Protein AF-A0A3M1NWK4-F1 (afdb_monomer)

Sequence (108 aa):
MTKRVGVACLVLLLTASAAVSLMAQSPPLSPRNANYTMDVKLDPAKRMVYGKEILEWRNITQQTTDELQFHLYYNAWRNDKSSFLRSVRYGVRRWADYRDNEWAYCDV

Mean predicted aligned error: 13.98 Å

Foldseek 3Di:
DDDDDPPPVVVVVVPPPPCPPPPVPPDDPDDPFKDKDKDWDADVVVRDIDIDMDIRGDDPDPDDDPDDDDPDPPWADQACPPPVSVVPPPDDDDRVVDDAPDTSYDDD

Solvent-accessible surface area (backbone atoms only — not comparable to full-atom values): 7725 Å² total; per-residue (Å²): 137,86,89,87,69,83,63,65,65,64,61,65,65,72,70,74,78,76,80,71,77,81,71,80,72,72,82,72,94,59,84,89,42,66,48,79,48,74,52,76,47,80,37,79,90,80,71,43,80,48,70,52,78,47,78,53,74,52,89,87,64,98,66,89,76,96,75,86,90,81,92,61,60,103,62,45,41,68,52,73,81,40,72,66,54,59,68,60,77,78,80,87,82,60,75,86,80,60,54,92,84,41,91,34,45,44,92,134

Secondary structure (DSSP, 8-state):
-----TTHHHHHTSSTT-------PPPPSS---EEEEEEEEEETTTTEEEEEEEEEE---SSS--S-------TT-BSSTTSHHHHH-TTSS--GGG--TTSTTB---

pLDDT: mean 75.27, std 17.37, range [41.25, 97.62]

Radius of gyration: 27.62 Å; Cα contacts (8 Å, |Δi|>4): 70; chains: 1; bounding box: 62×68×61 Å

Nearest PDB structures (foldseek):
  8gym-assembly1_2K  TM=4.838E-01  e=1.862E+00  Tetrahymena thermophila SB210
  6vmi-assembly1_a  TM=2.141E-01  e=4.897E+00  Homo sapiens

Structure (mmCIF, N/CA/C/O backbone):
data_AF-A0A3M1NWK4-F1
#
_entry.id   AF-A0A3M1NWK4-F1
#
loop_
_atom_site.group_PDB
_atom_site.id
_atom_site.type_symbol
_atom_site.label_atom_id
_atom_site.label_alt_id
_atom_site.label_comp_id
_atom_site.label_asym_id
_atom_site.label_entity_id
_atom_site.label_seq_id
_atom_site.pdbx_PDB_ins_code
_atom_site.Cartn_x
_atom_site.Cartn_y
_atom_site.Cartn_z
_atom_site.occupancy
_atom_site.B_iso_or_equiv
_atom_site.auth_seq_id
_atom_site.auth_comp_id
_atom_site.auth_asym_id
_atom_site.auth_atom_id
_atom_site.pdbx_PDB_model_num
ATOM 1 N N . MET A 1 1 ? 44.026 -45.306 40.347 1.00 41.25 1 MET A N 1
ATOM 2 C CA . MET A 1 1 ? 44.407 -44.980 38.953 1.00 41.25 1 MET A CA 1
ATOM 3 C C . MET A 1 1 ? 43.368 -45.556 37.977 1.00 41.25 1 MET A C 1
ATOM 5 O O . MET A 1 1 ? 43.711 -46.288 37.065 1.00 41.25 1 MET A O 1
ATOM 9 N N . THR A 1 2 ? 42.055 -45.414 38.187 1.00 41.59 2 THR A N 1
ATOM 10 C CA . THR A 1 2 ? 41.251 -44.177 38.018 1.00 41.59 2 THR A CA 1
ATOM 11 C C . THR A 1 2 ? 41.430 -43.478 36.659 1.00 41.59 2 THR A C 1
ATOM 13 O O . THR A 1 2 ? 42.236 -42.566 36.524 1.00 41.59 2 THR A O 1
ATOM 16 N N . LYS A 1 3 ? 40.600 -43.860 35.674 1.00 49.50 3 LYS A N 1
ATOM 17 C CA . LYS A 1 3 ? 40.290 -43.078 34.461 1.00 49.50 3 LYS A CA 1
ATOM 18 C C . LYS A 1 3 ? 38.765 -42.916 34.331 1.00 49.50 3 LYS A C 1
ATOM 20 O O . LYS A 1 3 ? 38.099 -43.788 33.787 1.00 49.50 3 LYS A O 1
ATOM 25 N N . ARG A 1 4 ? 38.208 -41.815 34.851 1.00 54.12 4 ARG A N 1
ATOM 26 C CA . ARG A 1 4 ? 36.796 -41.398 34.669 1.00 54.12 4 ARG A CA 1
ATOM 27 C C . ARG A 1 4 ? 36.692 -39.866 34.601 1.00 54.12 4 ARG A C 1
ATOM 29 O O . ARG A 1 4 ? 36.154 -39.239 35.501 1.00 54.12 4 ARG A O 1
ATOM 36 N N . VAL A 1 5 ? 37.257 -39.272 33.548 1.00 55.47 5 VAL A N 1
ATOM 37 C CA . VAL A 1 5 ? 37.274 -37.803 33.340 1.00 55.47 5 VAL A CA 1
ATOM 38 C C . VAL A 1 5 ? 36.363 -37.363 32.179 1.00 55.47 5 VAL A C 1
ATOM 40 O O . VAL A 1 5 ? 35.848 -36.253 32.186 1.00 55.47 5 VAL A O 1
ATOM 43 N N . GLY A 1 6 ? 36.087 -38.243 31.209 1.00 50.12 6 GLY A N 1
ATOM 44 C CA . GLY A 1 6 ? 35.451 -37.866 29.935 1.00 50.12 6 GLY A CA 1
ATOM 45 C C . GLY A 1 6 ? 33.955 -37.513 29.951 1.00 50.12 6 GLY A C 1
ATOM 46 O O . GLY A 1 6 ? 33.457 -37.058 28.931 1.00 50.12 6 GLY A O 1
ATOM 47 N N . VAL A 1 7 ? 33.226 -37.717 31.056 1.00 52.16 7 VAL A N 1
ATOM 48 C CA . VAL A 1 7 ? 31.756 -37.519 31.085 1.00 52.16 7 VAL A CA 1
ATOM 49 C C . VAL A 1 7 ? 31.355 -36.124 31.583 1.00 52.16 7 VAL A C 1
ATOM 51 O O . VAL A 1 7 ? 30.381 -35.559 31.095 1.00 52.16 7 VAL A O 1
ATOM 54 N N . ALA A 1 8 ? 32.112 -35.531 32.514 1.00 45.53 8 ALA A N 1
ATOM 55 C CA . ALA A 1 8 ? 31.724 -34.276 33.166 1.00 45.53 8 ALA A CA 1
ATOM 56 C C . ALA A 1 8 ? 31.682 -33.074 32.199 1.00 45.53 8 ALA A C 1
ATOM 58 O O . ALA A 1 8 ? 30.735 -32.291 32.234 1.00 45.53 8 ALA A O 1
ATOM 59 N N . CYS A 1 9 ? 32.662 -32.954 31.295 1.00 44.88 9 CYS A N 1
ATOM 60 C CA . CYS A 1 9 ? 32.720 -31.835 30.348 1.00 44.88 9 CYS A CA 1
ATOM 61 C C . CYS A 1 9 ? 31.590 -31.851 29.307 1.00 44.88 9 CYS A C 1
ATOM 63 O O . CYS A 1 9 ? 31.178 -30.789 28.852 1.00 44.88 9 CYS A O 1
ATOM 65 N N . LEU A 1 10 ? 31.076 -33.029 28.930 1.00 41.69 10 LEU A N 1
ATOM 66 C CA . LEU A 1 10 ? 30.049 -33.131 27.887 1.00 41.69 10 LEU A CA 1
ATOM 67 C C . LEU A 1 10 ? 28.665 -32.687 28.391 1.00 41.69 10 LEU A C 1
ATOM 69 O O . LEU A 1 10 ? 27.880 -32.139 27.625 1.00 41.69 10 LEU A O 1
ATOM 73 N N . VAL A 1 11 ? 28.382 -32.871 29.686 1.00 48.59 11 VAL A N 1
ATOM 74 C CA . VAL A 1 11 ? 27.109 -32.456 30.302 1.00 48.59 11 VAL A CA 1
ATOM 75 C C . VAL A 1 11 ? 27.062 -30.941 30.545 1.00 48.59 11 VAL A C 1
ATOM 77 O O . VAL A 1 11 ? 26.019 -30.329 30.329 1.00 48.59 11 VAL A O 1
ATOM 80 N N . LEU A 1 12 ? 28.183 -30.308 30.924 1.00 45.31 12 LEU A N 1
ATOM 81 C CA . LEU A 1 12 ? 28.233 -28.853 31.155 1.00 45.31 12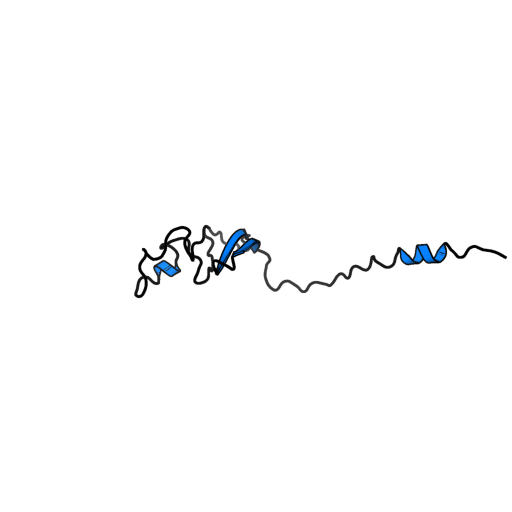 LEU A CA 1
ATOM 82 C C . LEU A 1 12 ? 28.076 -28.005 29.879 1.00 45.31 12 LEU A C 1
ATOM 84 O O . LEU A 1 12 ? 27.713 -26.837 29.977 1.00 45.31 12 LEU A O 1
ATOM 88 N N . LEU A 1 13 ? 28.336 -28.565 28.694 1.00 46.44 13 LEU A N 1
ATOM 89 C CA . LEU A 1 13 ? 28.210 -27.839 27.424 1.00 46.44 13 LEU A CA 1
ATOM 90 C C . LEU A 1 13 ? 26.779 -27.821 26.858 1.00 46.44 13 LEU A C 1
ATOM 92 O O . LEU A 1 13 ? 26.486 -26.988 26.006 1.00 46.44 13 LEU A O 1
ATOM 96 N N . LEU A 1 14 ? 25.874 -28.686 27.335 1.00 46.53 14 LEU A N 1
ATOM 97 C CA . LEU A 1 14 ? 24.496 -28.764 26.824 1.00 46.53 14 LEU A CA 1
ATOM 98 C C . LEU A 1 14 ? 23.515 -27.773 27.477 1.00 46.53 14 LEU A C 1
ATOM 100 O O . LEU A 1 14 ? 22.425 -27.565 26.952 1.00 46.53 14 LEU A O 1
ATOM 104 N N . THR A 1 15 ? 23.873 -27.153 28.603 1.00 51.50 15 THR A N 1
ATOM 105 C CA . THR A 1 15 ? 22.987 -26.235 29.348 1.00 51.50 15 THR A CA 1
ATOM 106 C C . THR A 1 15 ? 23.200 -24.753 29.011 1.00 51.50 15 THR A C 1
ATOM 108 O O . THR A 1 15 ? 22.411 -23.908 29.429 1.00 51.50 15 THR A O 1
ATOM 111 N N . ALA A 1 16 ? 24.240 -24.417 28.241 1.00 51.00 16 ALA A N 1
ATOM 112 C CA . ALA A 1 16 ? 24.757 -23.051 28.109 1.00 51.00 16 ALA A CA 1
ATOM 113 C C . ALA A 1 16 ? 24.131 -22.192 26.984 1.00 51.00 16 ALA A C 1
ATOM 115 O O . ALA A 1 16 ? 24.551 -21.053 26.791 1.00 51.00 16 ALA A O 1
ATOM 116 N N . SER A 1 17 ? 23.140 -22.697 26.236 1.00 52.75 17 SER A N 1
ATOM 117 C CA . SER A 1 17 ? 22.575 -21.999 25.057 1.00 52.75 17 SER A CA 1
ATOM 118 C C . SER A 1 17 ? 21.077 -21.676 25.142 1.00 52.75 17 SER A C 1
ATOM 120 O O . SER A 1 17 ? 20.506 -21.181 24.176 1.00 52.75 17 SER A O 1
ATOM 122 N N . ALA A 1 18 ? 20.438 -21.896 26.296 1.00 50.91 18 ALA A N 1
ATOM 123 C CA . ALA A 1 18 ? 19.033 -21.535 26.531 1.00 50.91 18 ALA A CA 1
ATOM 124 C C . ALA A 1 18 ? 18.835 -20.093 27.054 1.00 50.91 18 ALA A C 1
ATOM 126 O O . ALA A 1 18 ? 17.714 -19.695 27.366 1.00 50.91 18 ALA A O 1
ATOM 127 N N . ALA A 1 19 ? 19.901 -19.289 27.124 1.00 56.78 19 ALA A N 1
ATOM 128 C CA . ALA A 1 19 ? 19.833 -17.861 27.431 1.00 56.78 19 ALA A CA 1
ATOM 129 C C . ALA A 1 19 ? 19.386 -17.047 26.199 1.00 56.78 19 ALA A C 1
ATOM 131 O O . ALA A 1 19 ? 20.116 -16.193 25.696 1.00 56.78 19 ALA A O 1
ATOM 132 N N . VAL A 1 20 ? 18.176 -17.319 25.697 1.00 60.00 20 VAL A N 1
ATOM 133 C CA . VAL A 1 20 ? 17.516 -16.426 24.738 1.00 60.00 20 VAL A CA 1
ATOM 134 C C . VAL A 1 20 ? 17.220 -15.126 25.475 1.00 60.00 20 VAL A C 1
ATOM 136 O O . VAL A 1 20 ? 16.328 -15.077 26.322 1.00 60.00 20 VAL A O 1
ATOM 139 N N . SER A 1 21 ? 17.985 -14.079 25.172 1.00 59.31 21 SER A N 1
ATOM 140 C CA . SER A 1 21 ? 17.752 -12.747 25.720 1.00 59.31 21 SER A CA 1
ATOM 141 C C . SER A 1 21 ? 16.343 -12.286 25.366 1.00 59.31 21 SER A C 1
ATOM 143 O O . SER A 1 21 ? 16.084 -11.874 24.234 1.00 59.31 21 SER A O 1
ATOM 145 N N . LEU A 1 22 ? 15.449 -12.298 26.356 1.00 61.00 22 LEU A N 1
ATOM 146 C CA . LEU A 1 22 ? 14.195 -11.559 26.313 1.00 61.00 22 LEU A CA 1
ATOM 147 C C . LEU A 1 22 ? 14.538 -10.062 26.360 1.00 61.00 22 LEU A C 1
ATOM 149 O O . LEU A 1 22 ? 14.463 -9.408 27.399 1.00 61.00 22 LEU A O 1
ATOM 153 N N . MET A 1 23 ? 14.980 -9.522 25.222 1.00 64.06 23 MET A N 1
ATOM 154 C CA . MET A 1 23 ? 15.088 -8.083 25.038 1.00 64.06 23 MET A CA 1
ATOM 155 C C . MET A 1 23 ? 13.679 -7.524 25.187 1.00 64.06 23 MET A C 1
ATOM 157 O O . MET A 1 23 ? 12.831 -7.746 24.324 1.00 64.06 23 MET A O 1
ATOM 161 N N . ALA A 1 24 ? 13.426 -6.856 26.312 1.00 66.12 24 ALA A N 1
ATOM 162 C CA . ALA A 1 24 ? 12.145 -6.239 26.613 1.00 66.12 24 ALA A CA 1
ATOM 163 C C . ALA A 1 24 ? 11.862 -5.169 25.554 1.00 66.12 24 ALA A C 1
ATOM 165 O O . ALA A 1 24 ? 12.371 -4.051 25.623 1.00 66.12 24 ALA A O 1
ATOM 166 N N . GLN A 1 25 ? 11.115 -5.556 24.521 1.00 73.12 25 GLN A N 1
ATOM 167 C CA . GLN A 1 25 ? 10.884 -4.717 23.360 1.00 73.12 25 GLN A CA 1
ATOM 168 C C . GLN A 1 25 ? 10.060 -3.505 23.791 1.00 73.12 25 GLN A C 1
ATOM 170 O O . GLN A 1 25 ? 8.960 -3.657 24.325 1.00 73.12 25 GLN A O 1
ATOM 175 N N . SER A 1 26 ? 10.620 -2.309 23.589 1.00 83.50 26 SER A N 1
ATOM 176 C CA . SER A 1 26 ? 10.011 -1.048 24.014 1.00 83.50 26 SER A CA 1
ATOM 177 C C . SER A 1 26 ? 8.554 -0.950 23.545 1.00 83.50 26 SER A C 1
ATOM 179 O O . SER A 1 26 ? 8.269 -1.361 22.413 1.00 83.50 26 SER A O 1
ATOM 181 N N . PRO A 1 27 ? 7.637 -0.389 24.363 1.00 86.62 27 PRO A N 1
ATOM 182 C CA . PRO A 1 27 ? 6.231 -0.257 23.998 1.00 86.62 27 PRO A CA 1
ATOM 183 C C . PRO A 1 27 ? 6.061 0.341 22.593 1.00 86.62 27 PRO A C 1
ATOM 185 O O . PRO A 1 27 ? 6.743 1.315 22.257 1.00 86.62 27 PRO A O 1
ATOM 188 N N . PRO A 1 28 ? 5.194 -0.237 21.741 1.00 85.94 28 PRO A N 1
ATOM 189 C CA . PRO A 1 28 ? 5.086 0.191 20.357 1.00 85.94 28 PRO A CA 1
ATOM 190 C C . PRO A 1 28 ? 4.561 1.627 20.284 1.00 85.94 28 PRO A C 1
ATOM 192 O O . PRO A 1 28 ? 3.524 1.948 20.857 1.00 85.94 28 PRO A O 1
ATOM 195 N N . LEU A 1 29 ? 5.252 2.475 19.517 1.00 90.88 29 LEU A N 1
ATOM 196 C CA . LEU A 1 29 ? 4.916 3.898 19.342 1.00 90.88 29 LEU A CA 1
ATOM 197 C C . LEU A 1 29 ? 3.565 4.143 18.637 1.00 90.88 29 LEU A C 1
ATOM 199 O O . LEU A 1 29 ? 3.131 5.284 18.514 1.00 90.88 29 LEU A O 1
ATOM 203 N N . SER A 1 30 ? 2.908 3.089 18.149 1.00 90.19 30 SER A N 1
ATOM 204 C CA . SER A 1 30 ? 1.573 3.137 17.558 1.00 90.19 30 SER A CA 1
ATOM 205 C C . SER A 1 30 ? 0.818 1.817 17.769 1.00 90.19 30 SER A C 1
ATOM 207 O O . SER A 1 30 ? 1.449 0.758 17.894 1.00 90.19 30 SER A O 1
ATOM 209 N N . PRO A 1 31 ? -0.529 1.837 17.769 1.00 90.81 31 PRO A N 1
ATOM 210 C CA . PRO A 1 31 ? -1.331 0.622 17.711 1.00 90.81 31 PRO A CA 1
ATOM 211 C C . PRO A 1 31 ? -0.963 -0.246 16.500 1.00 90.81 31 PRO A C 1
ATOM 213 O O . PRO A 1 31 ? -0.741 0.249 15.396 1.00 90.81 31 PRO A O 1
ATOM 216 N N . ARG A 1 32 ? -0.938 -1.569 16.688 1.00 92.69 32 ARG A N 1
ATOM 217 C CA . ARG A 1 32 ? -0.803 -2.536 15.588 1.00 92.69 32 ARG A CA 1
ATOM 218 C C . ARG A 1 32 ? -2.194 -2.883 15.058 1.00 92.69 32 ARG A C 1
ATOM 220 O O . ARG A 1 32 ? -2.792 -3.892 15.432 1.00 92.69 32 ARG A O 1
ATOM 227 N N . ASN A 1 33 ? -2.754 -1.956 14.281 1.00 95.00 33 ASN A N 1
ATOM 228 C CA . ASN A 1 33 ? -4.082 -2.072 13.670 1.00 95.00 33 ASN A CA 1
ATOM 229 C C . ASN A 1 33 ? -4.064 -2.058 12.129 1.00 95.00 33 ASN A C 1
ATOM 231 O O . ASN A 1 33 ? -5.126 -2.088 11.515 1.00 95.00 33 ASN A O 1
ATOM 235 N N . ALA A 1 34 ? -2.873 -2.044 11.530 1.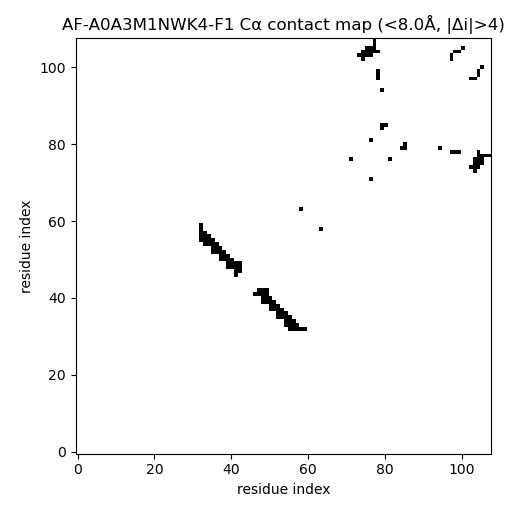00 94.19 34 ALA A N 1
ATOM 236 C CA . ALA A 1 34 ? -2.629 -2.306 10.118 1.00 94.19 34 ALA A CA 1
ATOM 237 C C . ALA A 1 34 ? -1.368 -3.176 9.997 1.00 94.19 34 ALA A C 1
ATOM 239 O O . ALA A 1 34 ? -0.330 -2.807 10.555 1.00 94.19 34 ALA A O 1
ATOM 240 N N . ASN A 1 35 ? -1.456 -4.298 9.284 1.00 94.88 35 ASN A N 1
ATOM 241 C CA . ASN A 1 35 ? -0.317 -5.123 8.872 1.00 94.88 35 ASN A CA 1
ATOM 242 C C . ASN A 1 35 ? -0.282 -5.214 7.344 1.00 94.88 35 ASN A C 1
ATOM 244 O O . ASN A 1 35 ? -1.327 -5.177 6.697 1.00 94.88 35 ASN A O 1
ATOM 248 N N . TYR A 1 36 ? 0.914 -5.376 6.782 1.00 94.69 36 TYR A N 1
ATOM 249 C CA . TYR A 1 36 ? 1.139 -5.405 5.339 1.00 94.69 36 TYR A CA 1
ATOM 250 C C . TYR A 1 36 ? 1.995 -6.617 4.977 1.00 94.69 36 TYR A C 1
ATOM 252 O O . TYR A 1 36 ? 3.076 -6.795 5.539 1.00 94.69 36 TYR A O 1
ATOM 260 N N . THR A 1 37 ? 1.537 -7.423 4.022 1.00 97.62 37 THR A N 1
ATOM 261 C CA . THR A 1 37 ? 2.350 -8.458 3.364 1.00 97.62 37 THR A CA 1
ATOM 262 C C . THR A 1 37 ? 2.528 -8.069 1.905 1.00 97.62 37 THR A C 1
ATOM 264 O O . THR A 1 37 ? 1.539 -7.838 1.215 1.00 97.62 37 THR A O 1
ATOM 267 N N . MET A 1 38 ? 3.773 -7.984 1.433 1.00 96.31 38 MET A N 1
ATOM 268 C CA . MET A 1 38 ? 4.101 -7.524 0.081 1.00 96.31 38 MET A CA 1
ATOM 269 C C . MET A 1 38 ? 4.961 -8.560 -0.650 1.00 96.31 38 MET A C 1
ATOM 271 O O . MET A 1 38 ? 6.016 -8.947 -0.150 1.00 96.31 38 MET A O 1
ATOM 275 N N . ASP A 1 39 ? 4.538 -8.963 -1.846 1.00 97.62 39 ASP A N 1
ATOM 276 C CA . ASP A 1 39 ? 5.386 -9.632 -2.840 1.00 97.62 39 ASP A CA 1
ATOM 277 C C . ASP A 1 39 ? 5.831 -8.573 -3.857 1.00 97.62 39 ASP A C 1
ATOM 279 O O . ASP A 1 39 ? 4.986 -7.885 -4.432 1.00 97.62 39 ASP A O 1
ATOM 283 N N . VAL A 1 40 ? 7.141 -8.370 -4.027 1.00 95.19 40 VAL A N 1
ATOM 284 C CA . VAL A 1 40 ? 7.700 -7.229 -4.774 1.00 95.19 40 VAL A CA 1
ATOM 285 C C . VAL A 1 40 ? 8.892 -7.654 -5.623 1.00 95.19 40 VAL A C 1
ATOM 287 O O . VAL A 1 40 ? 9.858 -8.241 -5.136 1.00 95.19 40 VAL A O 1
ATOM 290 N N . LYS A 1 41 ? 8.865 -7.273 -6.902 1.00 95.69 41 LYS A N 1
ATOM 291 C CA . LYS A 1 41 ? 9.903 -7.553 -7.893 1.00 95.69 41 LYS A CA 1
ATOM 292 C C . LYS A 1 41 ? 10.360 -6.280 -8.602 1.00 95.69 41 LYS A C 1
ATOM 294 O O . LYS A 1 41 ? 9.582 -5.611 -9.280 1.00 95.69 41 LYS A O 1
ATOM 299 N N . LEU A 1 42 ? 11.659 -6.004 -8.521 1.00 95.06 42 LEU A N 1
ATOM 300 C CA . LEU A 1 42 ? 12.329 -4.998 -9.344 1.00 95.06 42 LEU A CA 1
ATOM 301 C C . LEU A 1 42 ? 12.638 -5.563 -10.743 1.00 95.06 42 LEU A C 1
ATOM 303 O O . LEU A 1 42 ? 13.159 -6.671 -10.875 1.00 95.06 42 LEU A O 1
ATOM 307 N N . ASP A 1 43 ? 12.375 -4.772 -11.780 1.00 94.75 43 ASP A N 1
ATOM 308 C CA . ASP A 1 43 ? 12.858 -4.963 -13.149 1.00 94.75 43 ASP A CA 1
ATOM 309 C C . ASP A 1 43 ? 13.816 -3.805 -13.498 1.00 94.75 43 ASP A C 1
ATOM 311 O O . ASP A 1 43 ? 13.363 -2.725 -13.897 1.00 94.75 43 ASP A O 1
ATOM 315 N N . PRO A 1 44 ? 15.144 -3.986 -13.339 1.00 96.81 44 PRO A N 1
ATOM 316 C CA . PRO A 1 44 ? 16.119 -2.926 -13.598 1.00 96.81 44 PRO A CA 1
ATOM 317 C C . PRO A 1 44 ? 16.185 -2.499 -15.069 1.00 96.81 44 PRO A C 1
ATOM 319 O O . PRO A 1 44 ? 16.511 -1.348 -15.353 1.00 96.81 44 PRO A O 1
ATOM 322 N N . ALA A 1 45 ? 15.863 -3.402 -16.004 1.00 96.31 45 ALA A N 1
ATOM 323 C CA . ALA A 1 45 ? 15.921 -3.130 -17.437 1.00 96.31 45 ALA A CA 1
ATOM 324 C C . ALA A 1 45 ? 14.780 -2.200 -17.874 1.00 96.31 45 ALA A C 1
ATOM 326 O O . ALA A 1 45 ? 15.010 -1.257 -18.630 1.00 96.31 45 ALA A O 1
ATOM 327 N N . LYS A 1 46 ? 13.568 -2.413 -17.343 1.00 90.06 46 LYS A N 1
ATOM 328 C CA . LYS A 1 46 ? 12.428 -1.499 -17.532 1.00 90.06 46 LYS A CA 1
ATOM 329 C C . LYS A 1 46 ? 12.423 -0.311 -16.565 1.00 90.06 46 LYS A C 1
ATOM 331 O O . LYS A 1 46 ? 11.658 0.623 -16.778 1.00 90.06 46 LYS A O 1
ATOM 336 N N . ARG A 1 47 ? 13.255 -0.342 -15.514 1.00 90.69 47 ARG A N 1
ATOM 337 C CA . ARG A 1 47 ? 13.251 0.600 -14.373 1.00 90.69 47 ARG A CA 1
ATOM 338 C C . ARG A 1 47 ? 11.908 0.624 -13.625 1.00 90.69 47 ARG A C 1
ATOM 340 O O . ARG A 1 47 ? 11.493 1.662 -13.120 1.00 90.69 47 ARG A O 1
ATOM 347 N N . MET A 1 48 ? 11.240 -0.527 -13.566 1.00 85.81 48 MET A N 1
ATOM 348 C CA . MET A 1 48 ? 9.910 -0.692 -12.972 1.00 85.81 48 MET A CA 1
ATOM 349 C C . MET A 1 48 ? 9.976 -1.531 -11.699 1.00 85.81 48 MET A C 1
ATOM 351 O O . MET A 1 48 ? 10.773 -2.463 -11.600 1.00 85.81 48 MET A O 1
ATOM 355 N N . VAL A 1 49 ? 9.090 -1.239 -10.751 1.00 87.81 49 VAL A N 1
ATOM 356 C CA . VAL A 1 49 ? 8.773 -2.131 -9.632 1.00 87.81 49 VAL A CA 1
ATOM 357 C C . VAL A 1 49 ? 7.373 -2.681 -9.868 1.00 87.81 49 VAL A C 1
ATOM 359 O O . VAL A 1 49 ? 6.451 -1.926 -10.168 1.00 87.81 49 VAL A O 1
ATOM 362 N N . TYR A 1 50 ? 7.233 -3.994 -9.742 1.00 88.12 50 TYR A N 1
ATOM 363 C CA . TYR A 1 50 ? 5.962 -4.709 -9.755 1.00 88.12 50 TYR A CA 1
ATOM 364 C C . TYR A 1 50 ? 5.735 -5.307 -8.371 1.00 88.12 50 TYR A C 1
ATOM 366 O O . TYR A 1 50 ? 6.697 -5.709 -7.718 1.00 88.12 50 TYR A O 1
ATOM 374 N N . GLY A 1 51 ? 4.488 -5.420 -7.930 1.00 89.44 51 GLY A N 1
ATOM 375 C CA . GLY A 1 51 ? 4.197 -6.108 -6.681 1.00 89.44 51 GLY A CA 1
ATOM 376 C C . GLY A 1 51 ? 2.714 -6.303 -6.419 1.00 89.44 51 GLY A C 1
ATOM 377 O O . GLY A 1 51 ? 1.867 -5.761 -7.129 1.00 89.44 51 GLY A O 1
ATOM 378 N N . LYS A 1 52 ? 2.428 -7.086 -5.382 1.00 92.75 52 LYS A N 1
ATOM 379 C CA . LYS A 1 52 ? 1.103 -7.286 -4.804 1.00 92.75 52 LYS A CA 1
ATOM 380 C C . LYS A 1 52 ? 1.190 -7.085 -3.296 1.00 92.75 52 LYS A C 1
ATOM 382 O O . LYS A 1 52 ? 2.082 -7.627 -2.649 1.00 92.75 52 LYS A O 1
ATOM 387 N N . GLU A 1 53 ? 0.228 -6.357 -2.751 1.00 92.94 53 GLU A N 1
ATOM 388 C CA . GLU A 1 53 ? 0.079 -6.114 -1.319 1.00 92.94 53 GLU A CA 1
ATOM 389 C C . GLU A 1 53 ? -1.166 -6.831 -0.777 1.00 92.94 53 GLU A C 1
ATOM 391 O O . GLU A 1 53 ? -2.150 -7.033 -1.492 1.00 92.94 53 GLU A O 1
ATOM 396 N N . ILE A 1 54 ? -1.121 -7.217 0.497 1.00 95.62 54 ILE A N 1
ATOM 397 C CA . ILE A 1 54 ? -2.285 -7.561 1.312 1.00 95.62 54 ILE A CA 1
ATOM 398 C C . ILE A 1 54 ? -2.215 -6.699 2.574 1.00 95.62 54 ILE A C 1
ATOM 400 O O . ILE A 1 54 ? -1.285 -6.848 3.371 1.00 95.62 54 ILE A O 1
ATOM 404 N N . LEU A 1 55 ? -3.202 -5.816 2.741 1.00 93.81 55 LEU A N 1
ATOM 405 C CA . LEU A 1 55 ? -3.424 -5.026 3.950 1.00 93.81 55 LEU A CA 1
ATOM 406 C C . LEU A 1 55 ? -4.432 -5.744 4.854 1.00 93.81 55 LEU A C 1
ATOM 408 O O . LEU A 1 55 ? -5.605 -5.879 4.509 1.00 93.81 55 LEU A O 1
ATOM 412 N N . GLU A 1 56 ? -3.994 -6.137 6.046 1.00 95.44 56 GLU A N 1
ATOM 413 C CA . GLU A 1 56 ? -4.886 -6.528 7.137 1.00 95.44 56 GLU A CA 1
ATOM 414 C C . GLU A 1 56 ? -5.127 -5.316 8.041 1.00 95.44 56 GLU A C 1
ATOM 416 O O . GLU A 1 56 ? -4.237 -4.900 8.789 1.00 95.44 56 GLU A O 1
ATOM 421 N N . TRP A 1 57 ? -6.327 -4.736 7.989 1.00 95.69 57 TRP A N 1
ATOM 422 C CA . TRP A 1 57 ? -6.705 -3.589 8.816 1.00 95.69 57 TRP A CA 1
ATOM 423 C C . TRP A 1 57 ? -7.769 -3.948 9.855 1.00 95.69 57 TRP A C 1
ATOM 425 O O . TRP A 1 57 ? -8.692 -4.718 9.592 1.00 95.69 57 TRP A O 1
ATOM 435 N N . ARG A 1 58 ? -7.668 -3.336 11.038 1.00 95.06 58 ARG A N 1
ATOM 436 C CA . ARG A 1 58 ? -8.665 -3.417 12.109 1.00 95.06 58 ARG A CA 1
ATOM 437 C C . ARG A 1 58 ? -9.069 -2.017 12.560 1.00 95.06 58 ARG A C 1
ATOM 439 O O . ARG A 1 58 ? -8.217 -1.211 12.942 1.00 95.06 58 ARG A O 1
ATOM 446 N N . ASN A 1 59 ? -10.376 -1.774 12.621 1.00 95.38 59 ASN A N 1
ATOM 447 C CA . ASN A 1 59 ? -10.913 -0.602 13.299 1.00 95.38 59 ASN A CA 1
ATOM 448 C C . ASN A 1 59 ? -10.651 -0.705 14.810 1.00 95.38 59 ASN A C 1
ATOM 450 O O . ASN A 1 59 ? -10.958 -1.721 15.432 1.00 95.38 59 ASN A O 1
ATOM 454 N N . ILE A 1 60 ? -10.068 0.343 15.386 1.00 95.44 60 ILE A N 1
ATOM 455 C CA . ILE A 1 60 ? -9.789 0.472 16.828 1.00 95.44 60 ILE A CA 1
ATOM 456 C C . ILE A 1 60 ? -10.534 1.657 17.458 1.00 95.44 60 ILE A C 1
ATOM 458 O O . ILE A 1 60 ? -10.272 2.021 18.602 1.00 95.44 60 ILE A O 1
ATOM 462 N N . THR A 1 61 ? -11.445 2.276 16.707 1.00 94.12 61 THR A N 1
ATOM 463 C CA . THR A 1 61 ? -12.304 3.369 17.168 1.00 94.12 61 THR A CA 1
ATOM 464 C C . THR A 1 61 ? -13.704 2.846 17.502 1.00 94.12 61 THR A C 1
ATOM 466 O O . THR A 1 61 ? -14.056 1.716 17.169 1.00 94.12 61 THR A O 1
ATOM 469 N N . GLN A 1 62 ? -14.523 3.682 18.144 1.00 96.62 62 GLN A N 1
ATOM 470 C CA . GLN A 1 62 ? -15.944 3.396 18.387 1.00 96.62 62 GLN A CA 1
ATOM 471 C C . GLN A 1 62 ? -16.853 3.806 17.209 1.00 96.62 62 GLN A C 1
ATOM 473 O O . GLN A 1 62 ? -18.067 3.655 17.296 1.00 96.62 62 GLN A O 1
ATOM 478 N N . GLN A 1 63 ? -16.289 4.352 16.127 1.00 96.88 63 GLN A N 1
ATOM 479 C CA . GLN A 1 63 ? -17.027 4.794 14.943 1.00 96.88 63 GLN A CA 1
ATOM 480 C C . GLN A 1 63 ? -16.864 3.758 13.830 1.00 96.88 6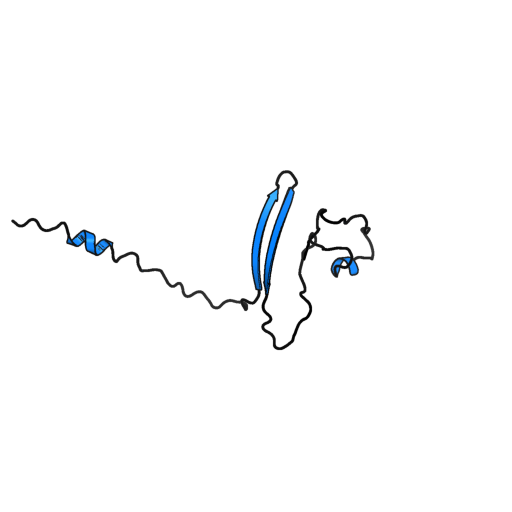3 GLN A C 1
ATOM 482 O O . GLN A 1 63 ? -15.753 3.306 13.558 1.00 96.88 63 GLN A O 1
ATOM 487 N N . THR A 1 64 ? -17.956 3.369 13.177 1.00 96.00 64 THR A N 1
ATOM 488 C CA . THR A 1 64 ? -17.899 2.551 11.957 1.00 96.00 64 THR A CA 1
ATOM 489 C C . THR A 1 64 ? -17.255 3.340 10.815 1.00 96.00 64 THR A C 1
ATOM 491 O O . THR A 1 64 ? -17.353 4.565 10.773 1.00 96.00 64 THR A O 1
ATOM 494 N N . THR A 1 65 ? -16.602 2.643 9.885 1.00 93.88 65 THR A N 1
ATOM 495 C CA . THR A 1 65 ? -16.170 3.220 8.606 1.00 93.88 65 THR A CA 1
ATOM 496 C C . THR A 1 65 ? -16.572 2.283 7.484 1.00 93.88 65 THR A C 1
ATOM 498 O O . THR A 1 65 ? -16.378 1.071 7.597 1.00 93.88 65 THR A O 1
ATOM 501 N N . ASP A 1 66 ? -17.096 2.867 6.414 1.00 94.50 66 ASP A N 1
ATOM 502 C CA . ASP A 1 66 ? -17.469 2.172 5.181 1.00 94.50 66 ASP A CA 1
ATOM 503 C C . ASP A 1 66 ? -16.417 2.403 4.071 1.00 94.50 66 ASP A C 1
ATOM 505 O O . ASP A 1 66 ? -16.505 1.837 2.984 1.00 94.50 66 ASP A O 1
ATOM 509 N N . GLU A 1 67 ? -15.388 3.215 4.358 1.00 91.25 67 GLU A N 1
ATOM 510 C CA . GLU A 1 67 ? -14.281 3.554 3.458 1.00 91.25 67 GL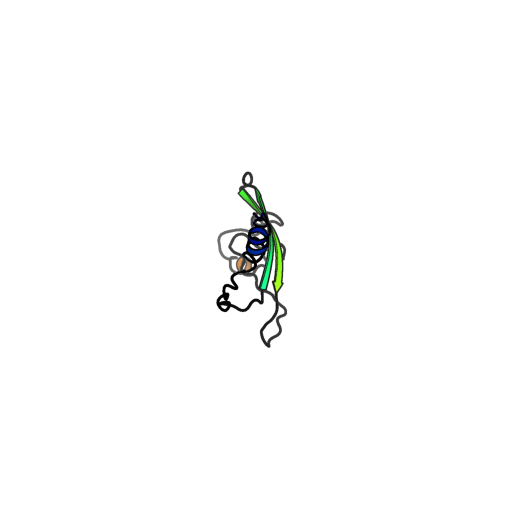U A CA 1
ATOM 511 C C . GLU A 1 67 ? -12.902 3.276 4.087 1.00 91.25 67 GLU A C 1
ATOM 513 O O . GLU A 1 67 ? -12.723 3.338 5.309 1.00 91.25 67 GLU A O 1
ATOM 518 N N . LEU A 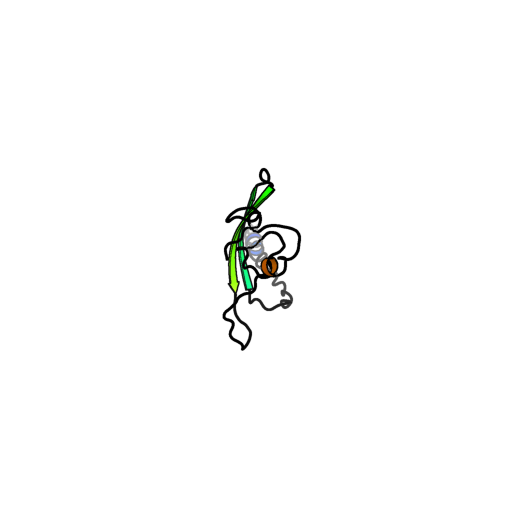1 68 ? -11.898 3.064 3.226 1.00 89.31 68 LEU A N 1
ATOM 519 C CA . LEU A 1 68 ? -10.469 3.095 3.554 1.00 89.31 68 LEU A CA 1
ATOM 520 C C . LEU A 1 68 ? -9.752 4.100 2.639 1.00 89.31 68 LEU A C 1
ATOM 522 O O . LEU A 1 68 ? -9.952 4.103 1.426 1.00 89.31 68 LEU A O 1
ATOM 526 N N . GLN A 1 69 ? -8.908 4.955 3.223 1.00 87.12 69 GLN A N 1
ATOM 527 C CA . GLN A 1 69 ? -8.259 6.075 2.530 1.00 87.12 69 GLN A CA 1
ATOM 528 C C . GLN A 1 69 ? -6.748 5.830 2.382 1.00 87.12 69 GLN A C 1
ATOM 530 O O . GLN A 1 69 ? -5.974 5.958 3.335 1.00 87.12 69 GLN A O 1
ATOM 535 N N . PHE A 1 70 ? -6.326 5.467 1.168 1.00 85.56 70 PHE A N 1
ATOM 536 C CA . PHE A 1 70 ? -4.953 5.063 0.853 1.00 85.56 70 PHE A CA 1
ATOM 537 C C . PHE A 1 70 ? -4.078 6.261 0.454 1.00 85.56 70 PHE A C 1
ATOM 539 O O . PHE A 1 70 ? -4.347 6.950 -0.531 1.00 85.56 70 PHE A O 1
ATOM 546 N N . HIS A 1 71 ? -2.990 6.487 1.194 1.00 83.94 71 HIS A N 1
ATOM 547 C CA . HIS A 1 71 ? -2.036 7.573 0.941 1.00 83.94 71 HIS A CA 1
ATOM 548 C C . HIS A 1 71 ? -0.963 7.149 -0.068 1.00 83.94 71 HIS A C 1
ATOM 550 O O . HIS A 1 71 ? 0.208 6.967 0.263 1.00 83.94 71 HIS A O 1
ATOM 556 N N . LEU A 1 72 ? -1.387 6.972 -1.316 1.00 79.69 72 LEU A N 1
ATOM 557 C CA . LEU A 1 72 ? -0.514 6.591 -2.419 1.00 79.69 72 LEU A CA 1
ATOM 558 C C . LEU A 1 72 ? 0.259 7.817 -2.935 1.00 79.69 72 LEU A C 1
ATOM 560 O O . LEU A 1 72 ? -0.326 8.857 -3.245 1.00 79.69 72 LEU A O 1
ATOM 564 N N . TYR A 1 73 ? 1.592 7.712 -2.998 1.00 72.31 73 TYR A N 1
ATOM 565 C CA . TYR A 1 73 ? 2.446 8.768 -3.556 1.00 72.31 73 TYR A CA 1
ATOM 566 C C . TYR A 1 73 ? 2.280 8.861 -5.086 1.00 72.31 73 TYR A C 1
ATOM 568 O O . TYR A 1 73 ? 1.626 8.019 -5.693 1.00 72.31 73 TYR A O 1
ATOM 576 N N . TYR A 1 74 ? 2.898 9.867 -5.718 1.00 61.88 74 TYR A N 1
ATOM 577 C CA . TYR A 1 74 ? 2.562 10.411 -7.050 1.00 61.88 74 TYR A CA 1
ATOM 578 C C . TYR A 1 74 ? 2.477 9.423 -8.244 1.00 61.88 74 TYR A C 1
ATOM 580 O O . TYR A 1 74 ? 2.053 9.804 -9.335 1.00 61.88 74 TYR A O 1
ATOM 588 N N . ASN A 1 75 ? 2.885 8.166 -8.055 1.00 64.94 75 ASN A N 1
ATOM 589 C CA . ASN A 1 75 ? 2.946 7.120 -9.070 1.00 64.94 75 ASN A CA 1
ATOM 590 C C . ASN A 1 75 ? 2.126 5.861 -8.695 1.00 64.94 75 ASN A C 1
ATOM 592 O O . ASN A 1 75 ? 2.600 4.752 -8.930 1.00 64.94 75 ASN A O 1
ATOM 596 N N . ALA A 1 76 ? 0.938 6.007 -8.095 1.00 71.31 76 ALA A N 1
ATOM 597 C CA . ALA A 1 76 ? 0.013 4.892 -7.846 1.00 71.31 76 ALA A CA 1
ATOM 598 C C . ALA A 1 76 ? -1.452 5.375 -7.737 1.00 71.31 76 ALA A C 1
ATOM 600 O O . ALA A 1 76 ? -1.932 5.746 -6.669 1.00 71.31 76 ALA A O 1
ATOM 601 N N . TRP A 1 77 ? -2.175 5.368 -8.856 1.00 74.94 77 TRP A N 1
ATOM 602 C CA . TRP A 1 77 ? -3.579 5.771 -8.980 1.00 74.94 77 TRP A CA 1
ATOM 603 C C . TRP A 1 77 ? -4.398 4.638 -9.606 1.00 74.94 77 TRP A C 1
ATOM 605 O O . TRP A 1 77 ? -3.924 3.968 -10.521 1.00 74.94 77 TRP A O 1
ATOM 615 N N . ARG A 1 78 ? -5.652 4.457 -9.176 1.00 75.75 78 ARG A N 1
ATOM 616 C CA . ARG A 1 78 ? -6.545 3.445 -9.772 1.00 75.75 78 ARG A CA 1
ATOM 617 C C . ARG A 1 78 ? -7.115 3.893 -11.115 1.00 75.75 78 ARG A C 1
ATOM 619 O O . ARG A 1 78 ? -7.187 3.112 -12.051 1.00 75.75 78 ARG A O 1
ATOM 626 N N . ASN A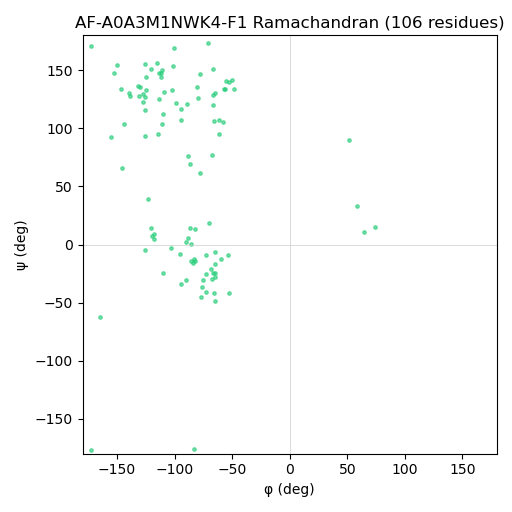 1 79 ? -7.574 5.142 -11.185 1.00 74.75 79 ASN A N 1
ATOM 627 C CA . ASN A 1 79 ? -8.119 5.798 -12.377 1.00 74.75 79 ASN A CA 1
ATOM 628 C C . ASN A 1 79 ? -8.372 7.288 -12.074 1.00 74.75 79 ASN A C 1
ATOM 630 O O . ASN A 1 79 ? -8.116 7.770 -10.969 1.00 74.75 79 ASN A O 1
ATOM 634 N N . ASP A 1 80 ? -8.925 8.022 -13.041 1.00 70.94 80 ASP A N 1
ATOM 635 C CA . ASP A 1 80 ? -9.181 9.466 -12.959 1.00 70.94 80 ASP A CA 1
ATOM 636 C C . ASP A 1 80 ? -10.130 9.905 -11.815 1.00 70.94 80 ASP A C 1
ATOM 638 O O . ASP A 1 80 ? -10.217 11.099 -11.503 1.00 70.94 80 ASP A O 1
ATOM 642 N N . LYS A 1 81 ? -10.832 8.967 -11.163 1.00 76.81 81 LYS A N 1
ATOM 643 C CA . LYS A 1 81 ? -11.732 9.236 -10.029 1.00 76.81 81 LYS A CA 1
ATOM 644 C C . LYS A 1 81 ? -10.996 9.360 -8.691 1.00 76.81 81 LYS A C 1
ATOM 646 O O . LYS A 1 81 ? -11.597 9.864 -7.741 1.00 76.81 81 LYS A O 1
ATOM 651 N N . SER A 1 82 ? -9.726 8.946 -8.605 1.00 77.25 82 SER A N 1
ATOM 652 C CA . SER A 1 82 ? -8.892 9.119 -7.405 1.00 77.25 82 SER A CA 1
ATOM 653 C C . SER A 1 82 ? -8.881 10.584 -6.944 1.00 77.25 82 SER A C 1
ATOM 655 O O . SER A 1 82 ? -8.811 11.505 -7.759 1.00 77.25 82 SER A O 1
ATOM 657 N N . SER A 1 83 ? -8.943 10.810 -5.628 1.00 79.56 83 SER A N 1
ATOM 658 C CA . SER A 1 83 ? -9.120 12.137 -5.007 1.00 79.56 83 SER A CA 1
ATOM 659 C C . SER A 1 83 ? -8.112 13.186 -5.495 1.00 79.56 83 SER A C 1
ATOM 661 O O . SER A 1 83 ? -8.501 14.310 -5.810 1.00 79.56 83 SER A O 1
ATOM 663 N N . PHE A 1 84 ? -6.844 12.799 -5.645 1.00 75.31 84 PHE A N 1
ATOM 664 C CA . PHE A 1 84 ? -5.786 13.644 -6.198 1.00 75.31 84 PHE A CA 1
ATOM 665 C C . PHE A 1 84 ? -6.018 14.017 -7.674 1.00 75.31 84 PHE A C 1
ATOM 667 O O . PHE A 1 84 ? -5.980 15.190 -8.041 1.00 75.31 84 PHE A O 1
ATOM 674 N N . LEU A 1 85 ? -6.337 13.045 -8.534 1.00 74.12 85 LEU A N 1
ATOM 675 C CA . LEU A 1 85 ? -6.620 13.318 -9.948 1.00 74.12 85 LEU A CA 1
ATOM 676 C C . LEU A 1 85 ? -7.907 14.141 -10.128 1.00 74.12 85 LEU A C 1
ATOM 678 O O . LEU A 1 85 ? -8.016 14.905 -11.084 1.00 74.12 85 LEU A O 1
ATOM 682 N N . ARG A 1 86 ? -8.843 14.082 -9.170 1.00 75.19 86 ARG A N 1
ATOM 683 C CA . ARG A 1 86 ? -10.011 14.974 -9.104 1.00 75.19 86 ARG A CA 1
ATOM 684 C C . ARG A 1 86 ? -9.699 16.416 -8.690 1.00 75.19 86 ARG A C 1
ATOM 686 O O . ARG A 1 86 ? -10.478 17.287 -9.068 1.00 75.19 86 ARG A O 1
ATOM 693 N N . SER A 1 87 ? -8.616 16.697 -7.961 1.00 72.38 87 SER A N 1
ATOM 694 C CA . SER A 1 87 ? -8.223 18.076 -7.620 1.00 72.38 87 SER A CA 1
ATOM 695 C C . SER A 1 87 ? -7.292 18.706 -8.665 1.00 72.38 87 SER A C 1
ATOM 697 O O . SER A 1 87 ? -7.376 19.905 -8.918 1.00 72.38 87 SER A O 1
ATOM 699 N N . VAL A 1 88 ? -6.471 17.905 -9.353 1.00 66.38 88 VAL A N 1
ATOM 700 C CA . VAL A 1 88 ? -5.464 18.370 -10.334 1.00 66.38 88 VAL A CA 1
ATOM 701 C C . VAL A 1 88 ? -6.040 18.640 -11.742 1.00 66.38 88 VAL A C 1
ATOM 703 O O . VAL A 1 88 ? -5.303 18.882 -12.696 1.00 66.38 88 VAL A O 1
ATOM 706 N N . ARG A 1 89 ? -7.370 18.708 -11.907 1.00 59.41 89 ARG A N 1
ATOM 707 C CA . ARG A 1 89 ? -8.044 18.924 -13.212 1.00 59.41 89 ARG A CA 1
ATOM 708 C C . ARG A 1 89 ? -7.884 20.334 -13.826 1.00 59.41 89 ARG A C 1
ATOM 710 O O . ARG A 1 89 ? -8.659 20.703 -14.702 1.00 59.41 89 ARG A O 1
ATOM 717 N N . TYR A 1 90 ? -6.893 21.111 -13.386 1.00 54.41 90 TYR A N 1
ATOM 718 C CA . TYR A 1 90 ? -6.772 22.557 -13.609 1.00 54.41 90 TYR A CA 1
ATOM 719 C C . TYR A 1 90 ? -5.504 23.028 -14.356 1.00 54.41 90 TYR A C 1
ATOM 721 O O . TYR A 1 90 ? -5.232 24.226 -14.345 1.00 54.41 90 TYR A O 1
ATOM 729 N N . GLY A 1 91 ? -4.713 22.162 -15.018 1.00 58.72 91 GLY A N 1
ATOM 730 C CA . GLY A 1 91 ? -3.524 22.683 -15.725 1.00 58.72 91 GLY A CA 1
ATOM 731 C C . GLY A 1 91 ? -2.786 21.831 -16.765 1.00 58.72 91 GLY A C 1
ATOM 732 O O . GLY A 1 91 ? -2.645 22.281 -17.896 1.00 58.72 91 GLY A O 1
ATOM 733 N N . VAL A 1 92 ? -2.212 20.675 -16.393 1.00 57.62 92 VAL A N 1
ATOM 734 C CA . VAL A 1 92 ? -0.927 20.255 -17.023 1.00 57.62 92 VAL A CA 1
ATOM 735 C C . VAL A 1 92 ? -0.893 18.857 -17.671 1.00 57.62 92 VAL A C 1
ATOM 737 O O . VAL A 1 92 ? 0.118 18.497 -18.267 1.00 57.62 92 VAL A O 1
ATOM 740 N N . ARG A 1 93 ? -1.951 18.039 -17.582 1.00 55.53 93 ARG A N 1
ATOM 741 C CA . ARG A 1 93 ? -1.964 16.678 -18.165 1.00 55.53 93 ARG A CA 1
ATOM 742 C C . ARG A 1 93 ? -3.388 16.245 -18.529 1.00 55.53 93 ARG A C 1
ATOM 744 O O . ARG A 1 93 ? -4.336 16.677 -17.875 1.00 55.53 93 ARG A O 1
ATOM 751 N N . ARG A 1 94 ? -3.560 15.441 -19.583 1.00 58.59 94 ARG A N 1
ATOM 752 C CA . ARG A 1 94 ? -4.873 14.984 -20.076 1.00 58.59 94 ARG A CA 1
ATOM 753 C C . ARG A 1 94 ? -5.148 13.552 -19.618 1.00 58.59 94 ARG A C 1
ATOM 755 O O . ARG A 1 94 ? -4.235 12.762 -1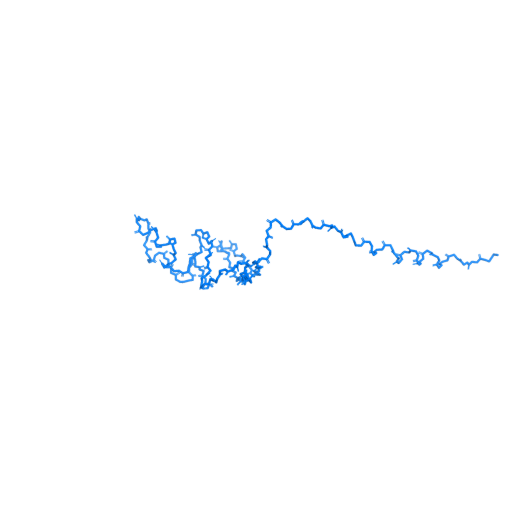9.418 1.00 58.59 94 ARG A O 1
ATOM 762 N N . TRP A 1 95 ? -6.423 13.187 -19.491 1.00 57.22 95 TRP A N 1
ATOM 763 C CA . TRP A 1 95 ? -6.823 11.869 -18.965 1.00 57.22 95 TRP A CA 1
ATOM 764 C C . TRP A 1 95 ? -6.401 10.694 -19.853 1.00 57.22 95 TRP A C 1
ATOM 766 O O . TRP A 1 95 ? -6.180 9.605 -19.346 1.00 57.22 95 TRP A O 1
ATOM 776 N N . ALA A 1 96 ? -6.205 10.931 -21.154 1.00 62.09 96 ALA A N 1
ATOM 777 C CA . ALA A 1 96 ? -5.640 9.949 -22.080 1.00 62.09 96 ALA A CA 1
ATOM 778 C C . ALA A 1 96 ? -4.174 9.571 -21.770 1.00 62.09 96 ALA A C 1
ATOM 780 O O . ALA A 1 96 ? -3.705 8.540 -22.245 1.00 62.09 96 ALA A O 1
ATOM 781 N N . ASP A 1 97 ? -3.469 10.374 -20.963 1.00 62.47 97 ASP A N 1
ATOM 782 C CA . ASP A 1 97 ? -2.061 10.185 -20.589 1.00 62.47 97 ASP A CA 1
ATOM 783 C C . ASP A 1 97 ? -1.897 9.265 -19.347 1.00 62.47 97 ASP A C 1
ATOM 785 O O . ASP A 1 97 ? -0.833 9.258 -18.714 1.00 62.47 97 ASP A O 1
ATOM 789 N N . TYR A 1 98 ? -2.966 8.551 -18.963 1.00 65.38 98 TYR A N 1
ATOM 790 C CA . TYR A 1 98 ? -3.044 7.573 -17.872 1.00 6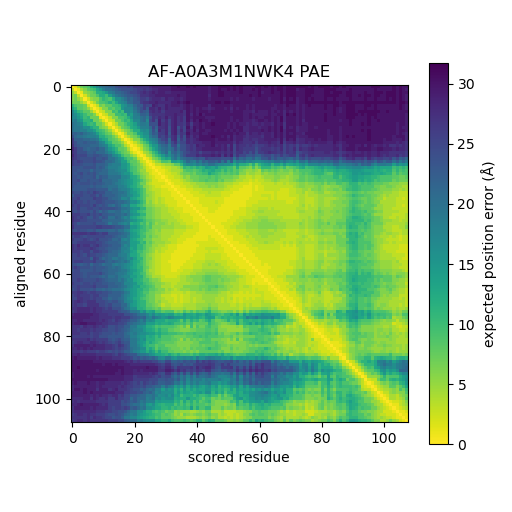5.38 98 TYR A CA 1
ATOM 791 C C . TYR A 1 98 ? -3.986 6.427 -18.286 1.00 65.38 98 TYR A C 1
ATOM 793 O O . TYR A 1 98 ? -5.205 6.602 -18.291 1.00 65.38 98 TYR A O 1
ATOM 801 N N . ARG A 1 99 ? -3.445 5.259 -18.649 1.00 63.94 99 ARG A N 1
ATOM 802 C CA . ARG A 1 99 ? -4.235 4.100 -19.106 1.00 63.94 99 ARG A CA 1
ATOM 803 C C . ARG A 1 99 ? -4.096 2.933 -18.125 1.00 63.94 99 ARG A C 1
ATOM 805 O O . ARG A 1 99 ? -3.109 2.843 -17.394 1.00 63.94 99 ARG A O 1
ATOM 812 N N . ASP A 1 100 ? -5.082 2.039 -18.112 1.00 69.19 100 ASP A N 1
ATOM 813 C CA . ASP A 1 100 ? -5.090 0.883 -17.210 1.00 69.19 100 ASP A CA 1
ATOM 814 C C . ASP A 1 100 ? -3.830 0.020 -17.402 1.00 69.19 100 ASP A C 1
ATOM 816 O O . ASP A 1 100 ? -3.457 -0.310 -18.529 1.00 69.19 100 ASP A O 1
ATOM 820 N N . ASN A 1 101 ? -3.197 -0.378 -16.295 1.00 71.69 101 ASN A N 1
ATOM 821 C CA . ASN A 1 101 ? -1.940 -1.144 -16.245 1.00 71.69 101 ASN A CA 1
ATOM 822 C C . ASN A 1 101 ? -0.677 -0.442 -16.801 1.00 71.69 101 ASN A C 1
ATOM 824 O O . ASN A 1 101 ? 0.361 -1.092 -16.940 1.00 71.69 101 ASN A O 1
ATOM 828 N N . GLU A 1 102 ? -0.711 0.863 -17.096 1.00 72.62 102 GLU A N 1
ATOM 829 C CA . GLU A 1 102 ? 0.502 1.628 -17.430 1.00 72.62 102 GLU A CA 1
ATOM 830 C C . GLU A 1 102 ? 1.265 2.114 -16.177 1.00 72.62 102 GLU A C 1
ATOM 832 O O . GLU A 1 102 ? 0.940 1.778 -15.034 1.00 72.62 102 GLU A O 1
ATOM 837 N N . TRP A 1 103 ? 2.337 2.891 -16.379 1.00 67.56 103 TRP A N 1
ATOM 838 C CA . TRP A 1 103 ? 3.086 3.499 -15.278 1.00 67.56 103 TRP A CA 1
ATOM 839 C C . TRP A 1 103 ? 2.152 4.338 -14.395 1.00 67.56 103 TRP A C 1
ATOM 841 O O . TRP A 1 103 ? 1.368 5.144 -14.892 1.00 67.56 103 TRP A O 1
ATOM 851 N N . ALA A 1 104 ? 2.287 4.151 -13.081 1.00 70.12 104 ALA A N 1
ATOM 852 C CA . ALA A 1 104 ? 1.437 4.712 -12.036 1.00 70.12 104 ALA A CA 1
ATOM 853 C C . ALA A 1 104 ? 0.031 4.103 -11.870 1.00 70.12 104 ALA A C 1
ATOM 8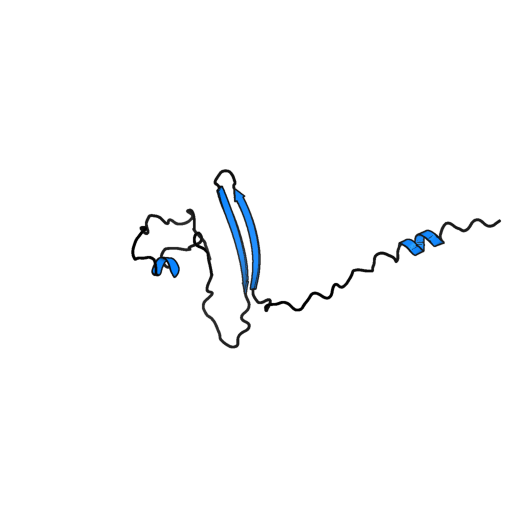55 O O . ALA A 1 104 ? -0.775 4.698 -11.161 1.00 70.12 104 ALA A O 1
ATOM 856 N N . TYR A 1 105 ? -0.268 2.930 -12.437 1.00 77.69 105 TYR A N 1
ATOM 857 C CA . TYR A 1 105 ? -1.505 2.195 -12.135 1.00 77.69 105 TYR A CA 1
ATOM 858 C C . TYR A 1 105 ? -1.447 1.445 -10.786 1.00 77.69 105 TYR A C 1
ATOM 860 O O . TYR A 1 105 ? -0.392 0.942 -10.399 1.00 77.69 105 TYR A O 1
ATOM 868 N N . CYS A 1 106 ? -2.579 1.334 -10.081 1.00 78.50 106 CYS A N 1
ATOM 869 C CA . CYS A 1 106 ? -2.725 0.549 -8.849 1.00 78.50 106 CYS A CA 1
ATOM 870 C C . CYS A 1 106 ? -4.138 -0.055 -8.732 1.00 78.50 106 CYS A C 1
ATOM 872 O O . CYS A 1 106 ? -5.124 0.647 -8.944 1.00 78.50 106 CYS A O 1
ATOM 874 N N . ASP A 1 107 ? -4.242 -1.338 -8.380 1.00 79.94 107 ASP A N 1
ATOM 875 C CA . ASP A 1 107 ? -5.503 -2.081 -8.254 1.00 79.94 107 ASP A CA 1
ATOM 876 C C . ASP A 1 107 ? -5.769 -2.391 -6.766 1.00 79.94 107 ASP A C 1
ATOM 878 O O . ASP A 1 107 ? -5.001 -3.133 -6.153 1.00 79.94 107 ASP A O 1
ATOM 882 N N . VAL A 1 108 ? -6.808 -1.765 -6.188 1.00 74.75 108 VAL A N 1
ATOM 883 C CA . VAL A 1 108 ? -7.183 -1.809 -4.751 1.00 74.75 108 VAL A CA 1
ATOM 884 C C . VAL A 1 108 ? -8.642 -2.183 -4.531 1.00 74.75 108 VAL A C 1
ATOM 886 O O . VAL A 1 108 ? -9.503 -1.482 -5.119 1.00 74.75 108 VAL A O 1
#